Protein AF-A0A956ZS97-F1 (afdb_monomer_lite)

pLDDT: mean 92.27, std 11.35, range [40.22, 98.38]

Secondary structure (DSSP, 8-state):
--HHHHHHHHHHHHHS-HHHHHHHHHHHHHSTTTHHHHHHHHHHHHHHHSSTTSHHHHHHHHTTTTTS-HHHHHHHHHHHH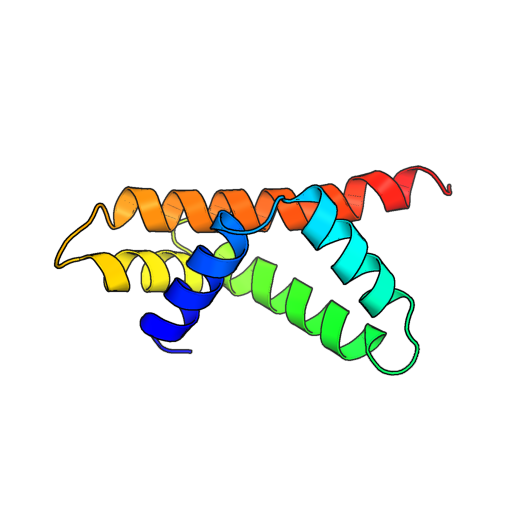HHHHHHHHHHTTTT-

Sequence (96 aa):
LNDKDAHDAYRLLVATETEDLADTVRQLLADELAAAVTAQALTCLAQLFGSPQSLGSAMAGRAEESIGQPATVSASVSLLAQDLLSALQRESRTDS

Foldseek 3Di:
DALVVLLVLLVVLVVDDLLVVLVVLVVLCVDPVRNVVSVVVLVVLCQQQLALPRPSLQSSLVVCVPPDHSSVSSHSSSVSSVSNVVSNVVVVVVVD

Structure (mmCIF, N/CA/C/O backbone):
data_AF-A0A956ZS97-F1
#
_entry.id   AF-A0A956ZS97-F1
#
loop_
_atom_site.group_PDB
_atom_site.id
_atom_site.type_symbol
_atom_site.label_atom_id
_atom_site.label_alt_id
_atom_site.label_comp_id
_atom_site.label_asym_id
_atom_site.label_entity_id
_atom_site.label_seq_id
_atom_site.pdbx_PDB_ins_code
_atom_site.Cartn_x
_atom_site.Cartn_y
_atom_site.Cartn_z
_atom_site.occupancy
_atom_site.B_iso_or_equiv
_atom_site.auth_seq_id
_atom_site.auth_comp_id
_atom_site.auth_asym_id
_atom_site.auth_atom_id
_atom_site.pdbx_PDB_model_num
ATOM 1 N N . LEU A 1 1 ? 12.711 -7.597 4.529 1.00 70.88 1 LEU A N 1
ATOM 2 C CA . LEU A 1 1 ? 12.048 -7.504 3.218 1.00 70.88 1 LEU A CA 1
ATOM 3 C C . LEU A 1 1 ? 13.030 -8.005 2.170 1.00 70.88 1 LEU A C 1
ATOM 5 O O . LEU A 1 1 ? 14.166 -7.541 2.170 1.00 70.88 1 LEU A O 1
ATOM 9 N N . ASN A 1 2 ? 12.624 -8.952 1.334 1.00 91.12 2 ASN A N 1
ATOM 10 C CA . ASN A 1 2 ? 13.345 -9.401 0.139 1.00 91.12 2 ASN A CA 1
ATOM 11 C C . ASN A 1 2 ? 12.546 -9.029 -1.133 1.00 91.12 2 ASN A C 1
ATOM 13 O O . ASN A 1 2 ? 11.406 -8.573 -1.032 1.00 91.12 2 ASN A O 1
ATOM 17 N N . ASP A 1 3 ? 13.138 -9.204 -2.319 1.00 92.31 3 ASP A N 1
ATOM 18 C CA . ASP A 1 3 ? 12.515 -8.812 -3.597 1.00 92.31 3 ASP A CA 1
ATOM 19 C C . ASP A 1 3 ? 11.153 -9.495 -3.824 1.00 92.31 3 ASP A C 1
ATOM 21 O O . ASP A 1 3 ? 10.206 -8.862 -4.291 1.00 92.31 3 ASP A O 1
ATOM 25 N N . LYS A 1 4 ? 11.008 -10.754 -3.388 1.00 92.44 4 LYS A N 1
ATOM 26 C CA . LYS A 1 4 ? 9.743 -11.496 -3.444 1.00 92.44 4 LYS A CA 1
ATOM 27 C C . LYS A 1 4 ? 8.673 -10.881 -2.537 1.00 92.44 4 LYS A C 1
ATOM 29 O O . LYS A 1 4 ? 7.543 -10.735 -2.984 1.00 92.44 4 LYS A O 1
ATOM 34 N N . ASP A 1 5 ? 9.009 -10.486 -1.308 1.00 93.94 5 ASP A N 1
ATOM 35 C CA . ASP A 1 5 ? 8.045 -9.881 -0.375 1.00 93.94 5 ASP A CA 1
ATOM 36 C C . ASP A 1 5 ? 7.461 -8.582 -0.960 1.00 93.94 5 ASP A C 1
ATOM 38 O O . ASP A 1 5 ? 6.261 -8.323 -0.874 1.00 93.94 5 ASP A O 1
ATOM 42 N N . ALA A 1 6 ? 8.315 -7.764 -1.583 1.00 95.12 6 ALA A N 1
ATOM 43 C CA . ALA A 1 6 ? 7.884 -6.536 -2.244 1.00 95.12 6 ALA A CA 1
ATOM 44 C C . ALA A 1 6 ? 7.003 -6.822 -3.469 1.00 95.12 6 ALA A C 1
ATOM 46 O O . ALA A 1 6 ? 6.029 -6.111 -3.721 1.00 95.12 6 ALA A O 1
ATOM 47 N N . HIS A 1 7 ? 7.314 -7.886 -4.208 1.00 94.06 7 HIS A N 1
ATOM 48 C CA . HIS A 1 7 ? 6.509 -8.314 -5.342 1.00 94.06 7 HIS A CA 1
ATOM 49 C C . HIS A 1 7 ? 5.152 -8.904 -4.926 1.00 94.06 7 HIS A C 1
ATOM 51 O O . HIS A 1 7 ? 4.146 -8.649 -5.582 1.00 94.06 7 HIS A O 1
ATOM 57 N N . ASP A 1 8 ? 5.076 -9.629 -3.808 1.00 94.69 8 ASP A N 1
ATOM 58 C CA . ASP A 1 8 ? 3.804 -10.116 -3.266 1.00 94.69 8 ASP A CA 1
ATOM 59 C C . ASP A 1 8 ? 2.897 -8.947 -2.832 1.00 94.69 8 ASP A C 1
ATOM 61 O O . ASP A 1 8 ? 1.692 -8.981 -3.092 1.00 94.69 8 ASP A O 1
ATOM 65 N N . ALA A 1 9 ? 3.464 -7.865 -2.279 1.00 94.38 9 ALA A N 1
ATOM 66 C CA . ALA A 1 9 ? 2.719 -6.630 -2.015 1.00 94.38 9 ALA A CA 1
ATOM 67 C C . ALA A 1 9 ? 2.189 -5.983 -3.309 1.00 94.38 9 ALA A C 1
ATOM 69 O O . ALA A 1 9 ? 1.022 -5.596 -3.369 1.00 94.38 9 ALA A O 1
ATOM 70 N N . TYR A 1 10 ? 3.005 -5.921 -4.367 1.00 95.38 10 TYR A N 1
ATOM 71 C CA . TYR A 1 10 ? 2.553 -5.462 -5.684 1.00 95.38 10 TYR A CA 1
ATOM 72 C C . TYR A 1 10 ? 1.390 -6.306 -6.220 1.00 95.38 10 TYR A C 1
ATOM 74 O O . TYR A 1 10 ? 0.375 -5.757 -6.646 1.00 95.38 10 TYR A O 1
ATOM 82 N N . ARG A 1 11 ? 1.491 -7.637 -6.146 1.00 94.88 11 ARG A N 1
ATOM 83 C CA . ARG A 1 11 ? 0.432 -8.545 -6.608 1.00 94.88 11 ARG A CA 1
ATOM 84 C C . ARG A 1 11 ? -0.871 -8.355 -5.840 1.00 94.88 11 ARG A C 1
ATOM 86 O O . ARG A 1 11 ? -1.928 -8.404 -6.457 1.00 94.88 11 ARG A O 1
ATOM 93 N N . LEU A 1 12 ? -0.802 -8.118 -4.529 1.00 94.81 12 LEU A N 1
ATOM 94 C CA . LEU A 1 12 ? -1.979 -7.811 -3.715 1.00 94.81 12 LEU A CA 1
ATOM 95 C C . LEU A 1 12 ? -2.652 -6.509 -4.172 1.00 94.81 12 LEU A C 1
ATOM 97 O O . LEU A 1 12 ? -3.864 -6.493 -4.382 1.00 94.81 12 LEU A O 1
ATOM 101 N N . LEU A 1 13 ? -1.858 -5.449 -4.357 1.00 95.12 13 LEU A N 1
ATOM 102 C CA . LEU A 1 13 ? -2.339 -4.130 -4.778 1.00 95.12 13 LEU A CA 1
ATOM 103 C C . LEU A 1 13 ? -2.926 -4.132 -6.196 1.00 95.12 13 LEU A C 1
ATOM 105 O O . LEU A 1 13 ? -3.843 -3.373 -6.471 1.00 95.12 13 LEU A O 1
ATOM 109 N N . VAL A 1 14 ? -2.415 -4.978 -7.095 1.00 95.94 14 VAL A N 1
ATOM 110 C CA . VAL A 1 14 ? -2.970 -5.152 -8.449 1.00 95.94 14 VAL A CA 1
ATOM 111 C C . VAL A 1 14 ? -4.241 -6.001 -8.445 1.00 95.94 14 VAL A C 1
ATOM 113 O O . VAL A 1 14 ? -5.133 -5.773 -9.256 1.00 95.94 14 VAL A O 1
ATOM 116 N N . ALA A 1 15 ? -4.318 -7.009 -7.576 1.00 96.25 15 ALA A N 1
ATOM 117 C CA . ALA A 1 15 ? -5.429 -7.958 -7.553 1.00 96.25 15 ALA A CA 1
ATOM 118 C C . ALA A 1 15 ? -6.686 -7.428 -6.845 1.00 96.25 15 ALA A C 1
ATOM 120 O O . ALA A 1 15 ? -7.734 -8.064 -6.942 1.00 96.25 15 ALA A O 1
ATOM 121 N N . THR A 1 16 ? -6.578 -6.309 -6.128 1.00 95.50 16 THR A N 1
ATOM 122 C CA . THR A 1 16 ? -7.659 -5.749 -5.309 1.00 95.50 16 THR A CA 1
ATOM 123 C C . THR A 1 16 ? -7.970 -4.333 -5.766 1.00 95.50 16 THR A C 1
ATOM 125 O O . THR A 1 16 ? -7.053 -3.537 -5.961 1.00 95.50 16 THR A O 1
ATOM 128 N N . GLU A 1 17 ? -9.252 -3.995 -5.908 1.00 96.31 17 GLU A N 1
ATOM 129 C CA . GLU A 1 17 ? -9.643 -2.613 -6.180 1.00 96.31 17 GLU A CA 1
ATOM 130 C C . GLU A 1 17 ? -9.247 -1.710 -5.001 1.00 96.31 17 GLU A C 1
ATOM 132 O O . GLU A 1 17 ? -9.383 -2.077 -3.832 1.00 96.31 17 GLU A O 1
ATOM 137 N N . THR A 1 18 ? -8.719 -0.520 -5.300 1.00 96.19 18 THR A N 1
ATOM 138 C CA . THR A 1 18 ? -8.160 0.373 -4.274 1.00 96.19 18 THR A CA 1
ATOM 139 C C . THR A 1 18 ? -9.187 0.780 -3.219 1.00 96.19 18 THR A C 1
ATOM 141 O O . THR A 1 18 ? -8.827 0.887 -2.050 1.00 96.19 18 THR A O 1
ATOM 144 N N . GLU A 1 19 ? -10.446 0.998 -3.607 1.00 95.50 19 GLU A N 1
ATOM 145 C CA . GLU A 1 19 ? -11.501 1.400 -2.668 1.00 95.50 19 GLU A CA 1
ATOM 146 C C . GLU A 1 19 ? -11.911 0.242 -1.743 1.00 95.50 19 GLU A C 1
ATOM 148 O O . GLU A 1 19 ? -11.968 0.447 -0.534 1.00 95.50 19 GLU A O 1
ATOM 153 N N . ASP A 1 20 ? -12.050 -0.987 -2.256 1.00 96.31 20 ASP A N 1
ATOM 154 C CA . ASP A 1 20 ? -12.321 -2.180 -1.432 1.00 96.31 20 ASP A CA 1
ATOM 155 C C . ASP A 1 20 ? -11.206 -2.429 -0.399 1.00 96.31 20 ASP A C 1
ATOM 157 O O . ASP A 1 20 ? -11.443 -2.772 0.769 1.00 96.31 20 ASP A O 1
ATOM 161 N N . LEU A 1 21 ? -9.952 -2.238 -0.824 1.00 96.25 21 LEU A N 1
ATOM 162 C CA . LEU A 1 21 ? -8.805 -2.339 0.069 1.00 96.25 21 LEU A CA 1
ATOM 163 C C . LEU A 1 21 ? -8.807 -1.209 1.105 1.00 96.25 21 LEU A C 1
ATOM 165 O O . LEU A 1 21 ? -8.526 -1.460 2.278 1.00 96.25 21 LEU A O 1
ATOM 169 N N . ALA A 1 22 ? -9.141 0.018 0.700 1.00 97.25 22 ALA A N 1
ATOM 170 C CA . ALA A 1 22 ? -9.256 1.150 1.611 1.00 97.25 22 ALA A CA 1
ATOM 171 C C . ALA A 1 22 ? -10.351 0.913 2.664 1.00 97.25 22 ALA A C 1
ATOM 173 O O . ALA A 1 22 ? -10.088 1.120 3.846 1.00 97.25 22 ALA A O 1
ATOM 174 N N . ASP A 1 23 ? -11.519 0.395 2.277 1.00 96.88 23 ASP A N 1
ATOM 175 C CA . ASP A 1 23 ? -12.607 0.034 3.195 1.00 96.88 23 ASP A CA 1
ATOM 176 C C . ASP A 1 23 ? -12.158 -0.988 4.238 1.00 96.88 23 ASP A C 1
ATOM 178 O O . ASP A 1 23 ? -12.378 -0.810 5.439 1.00 96.88 23 ASP A O 1
ATOM 182 N N . THR A 1 24 ? -11.449 -2.027 3.801 1.00 96.62 24 THR A N 1
ATOM 183 C CA . THR A 1 24 ? -10.899 -3.041 4.708 1.00 96.62 24 THR A CA 1
ATOM 184 C C . THR A 1 24 ? -9.878 -2.432 5.671 1.00 96.62 24 THR A C 1
ATOM 186 O O . THR A 1 24 ? -9.910 -2.691 6.874 1.00 96.62 24 THR A O 1
ATOM 189 N N . VAL A 1 25 ? -8.977 -1.582 5.173 1.00 97.31 25 VAL A N 1
ATOM 190 C CA . VAL A 1 25 ? -7.981 -0.900 6.012 1.00 97.31 25 VAL A CA 1
ATOM 191 C C . VAL A 1 25 ? -8.650 0.038 7.018 1.00 97.31 25 VAL A C 1
ATOM 193 O O . VAL A 1 25 ? -8.212 0.096 8.165 1.00 97.31 25 VAL A O 1
ATOM 196 N N . ARG A 1 26 ? -9.729 0.734 6.646 1.00 96.81 26 ARG A N 1
ATOM 197 C CA . ARG A 1 26 ? -10.508 1.574 7.570 1.00 96.81 26 ARG A CA 1
ATOM 198 C C . ARG A 1 26 ? -11.133 0.750 8.687 1.00 96.81 26 ARG A C 1
ATOM 200 O O . ARG A 1 26 ? -11.041 1.149 9.843 1.00 96.81 26 ARG A O 1
ATOM 207 N N . GLN A 1 27 ? -11.702 -0.413 8.368 1.00 97.50 27 GLN A N 1
ATOM 208 C CA . GLN A 1 27 ? -12.227 -1.329 9.387 1.00 97.50 27 GLN A CA 1
ATOM 209 C C . GLN A 1 27 ? -11.130 -1.754 10.372 1.00 97.50 27 GLN A C 1
ATOM 211 O O . GLN A 1 27 ? -11.346 -1.721 11.579 1.00 97.50 27 GLN A O 1
ATOM 216 N N . LEU A 1 28 ? -9.930 -2.070 9.876 1.00 97.88 28 LEU A N 1
ATOM 217 C CA . LEU A 1 28 ? -8.783 -2.413 10.723 1.00 97.88 28 LEU A CA 1
ATOM 218 C C . LEU A 1 28 ? -8.264 -1.227 11.551 1.00 97.88 28 LEU A C 1
ATOM 220 O O . LEU A 1 28 ? -7.784 -1.423 12.663 1.00 97.88 28 LEU A O 1
ATOM 224 N N . LEU A 1 29 ? -8.355 -0.000 11.033 1.00 97.56 29 LEU A N 1
ATOM 225 C CA . LEU A 1 29 ? -8.015 1.218 11.774 1.00 97.56 29 LEU A CA 1
ATOM 226 C C . LEU A 1 29 ? -9.044 1.564 12.859 1.00 97.56 29 LEU A C 1
ATOM 228 O O . LEU A 1 29 ? -8.686 2.226 13.830 1.00 97.56 29 LEU A O 1
ATOM 232 N N . ALA A 1 30 ? -10.297 1.138 12.697 1.00 96.75 30 ALA A N 1
ATOM 233 C CA . ALA A 1 30 ? -11.361 1.317 13.683 1.00 96.75 30 ALA A CA 1
ATOM 234 C C . ALA A 1 30 ? -11.384 0.212 14.758 1.00 96.75 30 ALA A C 1
ATOM 236 O O . ALA A 1 30 ? -12.029 0.376 15.792 1.00 96.75 30 ALA A O 1
ATOM 237 N N . ASP A 1 31 ? -10.693 -0.905 14.526 1.00 97.81 31 ASP A N 1
ATOM 238 C CA . ASP A 1 31 ? -10.597 -2.020 15.465 1.00 97.81 31 ASP A CA 1
ATOM 239 C C . ASP A 1 31 ? -9.551 -1.747 16.561 1.00 97.81 31 ASP A C 1
ATOM 241 O O . ASP A 1 31 ? -8.390 -1.453 16.277 1.00 97.81 31 ASP A O 1
ATOM 245 N N . GLU A 1 32 ? -9.944 -1.876 17.833 1.00 96.44 32 GLU A N 1
ATOM 246 C CA . GLU A 1 32 ? -9.083 -1.550 18.982 1.00 96.44 32 GLU A CA 1
ATOM 247 C C . GLU A 1 32 ? -7.779 -2.363 19.026 1.00 96.44 32 GLU A C 1
ATOM 249 O O . GLU A 1 32 ? -6.753 -1.866 19.499 1.00 96.44 32 GLU A O 1
ATOM 254 N N . LEU A 1 33 ? -7.798 -3.607 18.539 1.00 97.62 33 LEU A N 1
ATOM 255 C CA . LEU A 1 33 ? -6.639 -4.494 18.554 1.00 97.62 33 LEU A CA 1
ATOM 256 C C . LEU A 1 33 ? -5.722 -4.234 17.351 1.00 97.62 33 LEU A C 1
ATOM 258 O O . LEU A 1 33 ? -4.496 -4.283 17.484 1.00 97.62 33 LEU A O 1
ATOM 262 N N . ALA A 1 34 ? -6.300 -3.967 16.180 1.00 97.50 34 ALA A N 1
ATOM 263 C CA . ALA A 1 34 ? -5.570 -3.844 14.924 1.00 97.50 34 ALA A CA 1
ATOM 264 C C . ALA A 1 34 ? -5.146 -2.407 14.578 1.00 97.50 34 ALA A C 1
ATOM 266 O O . ALA A 1 34 ? -4.218 -2.235 13.779 1.00 97.50 34 ALA A O 1
ATOM 267 N N . ALA A 1 35 ? -5.748 -1.375 15.175 1.00 97.81 35 ALA A N 1
ATOM 268 C CA . ALA A 1 35 ? -5.536 0.015 14.769 1.00 97.81 35 ALA A CA 1
ATOM 269 C C . ALA A 1 35 ? -4.060 0.437 14.795 1.00 97.81 35 ALA A C 1
ATOM 271 O O . ALA A 1 35 ? -3.531 0.959 13.810 1.00 97.81 35 ALA A O 1
ATOM 272 N N . ALA A 1 36 ? -3.368 0.168 15.906 1.00 97.94 36 ALA A N 1
ATOM 273 C CA . ALA A 1 36 ? -1.984 0.598 16.097 1.00 97.94 36 ALA A CA 1
ATOM 274 C C . ALA A 1 36 ? -1.028 -0.042 15.076 1.00 97.94 36 ALA A C 1
ATOM 276 O O . ALA A 1 36 ? -0.212 0.651 14.465 1.00 97.94 36 ALA A O 1
ATOM 277 N N . VAL A 1 37 ? -1.151 -1.355 14.855 1.00 98.19 37 VAL A N 1
ATOM 278 C CA . VAL A 1 37 ? -0.305 -2.073 13.891 1.00 98.19 37 VAL A CA 1
ATOM 279 C C . VAL A 1 37 ? -0.657 -1.700 12.449 1.00 98.19 37 VAL A C 1
ATOM 281 O O . VAL A 1 37 ? 0.236 -1.572 11.614 1.00 98.19 37 VAL A O 1
ATOM 284 N N . THR A 1 38 ? -1.932 -1.432 12.158 1.00 98.00 38 THR A N 1
ATOM 285 C CA . THR A 1 38 ? -2.384 -1.002 10.828 1.00 98.00 38 THR A CA 1
ATOM 286 C C . THR A 1 38 ? -1.831 0.381 10.477 1.00 98.00 38 THR A C 1
ATOM 288 O O . THR A 1 38 ? -1.292 0.574 9.389 1.00 98.00 38 THR A O 1
ATOM 291 N N . ALA A 1 39 ? -1.849 1.332 11.415 1.00 97.75 39 ALA A N 1
ATOM 292 C CA . ALA A 1 39 ? -1.245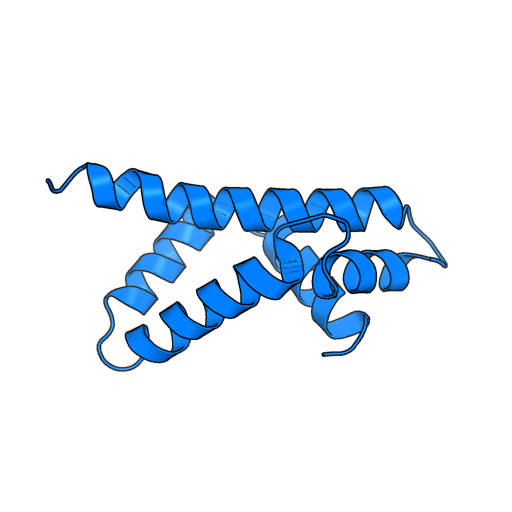 2.652 11.216 1.00 97.75 39 ALA A CA 1
ATOM 293 C C . ALA A 1 39 ? 0.281 2.578 10.988 1.00 97.75 39 ALA A C 1
ATOM 295 O O . ALA A 1 39 ? 0.835 3.285 10.136 1.00 97.75 39 ALA A O 1
ATOM 296 N N . GLN A 1 40 ? 0.971 1.685 11.705 1.00 98.06 40 GLN A N 1
ATOM 297 C CA . GLN A 1 40 ? 2.394 1.414 11.477 1.00 98.06 40 GLN A CA 1
ATOM 298 C C . GLN A 1 40 ? 2.638 0.815 10.088 1.00 98.06 40 GLN A C 1
ATOM 300 O O . GLN A 1 40 ? 3.543 1.262 9.382 1.00 98.06 40 GLN A O 1
ATOM 305 N N . ALA A 1 41 ? 1.803 -0.134 9.660 1.00 96.81 41 ALA A N 1
ATOM 306 C CA . ALA A 1 41 ? 1.887 -0.730 8.332 1.00 96.81 41 ALA A CA 1
ATOM 307 C C . ALA A 1 41 ? 1.711 0.318 7.221 1.00 96.81 41 ALA A C 1
ATOM 309 O O . ALA A 1 41 ? 2.479 0.309 6.262 1.00 96.81 41 ALA A O 1
ATOM 310 N N . LEU A 1 42 ? 0.784 1.271 7.374 1.00 97.81 42 LEU A N 1
ATOM 311 C CA . LEU A 1 42 ? 0.606 2.379 6.426 1.00 97.81 42 LEU A CA 1
ATOM 312 C C . LEU A 1 42 ? 1.819 3.318 6.379 1.00 97.81 42 LEU A C 1
ATOM 314 O O . LEU A 1 42 ? 2.214 3.766 5.302 1.00 97.81 42 LEU A O 1
ATOM 318 N N . THR A 1 43 ? 2.460 3.566 7.523 1.00 97.81 43 THR A N 1
ATOM 319 C CA . THR A 1 43 ? 3.722 4.323 7.567 1.00 97.81 43 THR A CA 1
ATOM 320 C C . THR A 1 43 ? 4.826 3.586 6.807 1.00 97.81 43 THR A C 1
ATOM 322 O O . THR A 1 43 ? 5.528 4.188 5.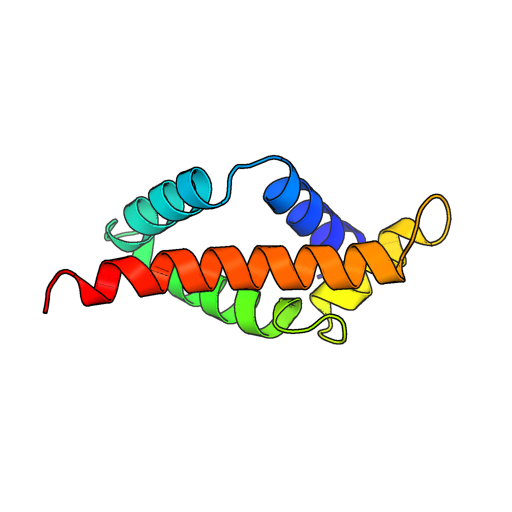993 1.00 97.81 43 THR A O 1
ATOM 325 N N . CYS A 1 44 ? 4.958 2.273 7.017 1.00 97.00 44 CYS A N 1
ATOM 326 C CA . CYS A 1 44 ? 5.908 1.451 6.273 1.00 97.00 44 CYS A CA 1
ATOM 327 C C . CYS A 1 44 ? 5.588 1.417 4.775 1.00 97.00 44 CYS A C 1
ATOM 329 O O . CYS A 1 44 ? 6.509 1.525 3.968 1.00 97.00 44 CYS A O 1
ATOM 331 N N . LEU A 1 45 ? 4.311 1.318 4.393 1.00 97.31 45 LEU A N 1
ATOM 332 C CA . LEU A 1 45 ? 3.872 1.349 2.998 1.00 97.31 45 LEU A CA 1
ATOM 333 C C . LEU A 1 45 ? 4.321 2.651 2.319 1.00 97.31 45 LEU A C 1
ATOM 335 O O . LEU A 1 45 ? 4.954 2.605 1.266 1.00 97.31 45 LEU A O 1
ATOM 339 N N . ALA A 1 46 ? 4.087 3.799 2.960 1.00 97.81 46 ALA A N 1
ATOM 340 C CA . ALA A 1 46 ? 4.522 5.099 2.454 1.00 97.81 46 ALA A CA 1
ATOM 341 C C . ALA A 1 46 ? 6.053 5.194 2.314 1.00 97.81 46 ALA A C 1
ATOM 343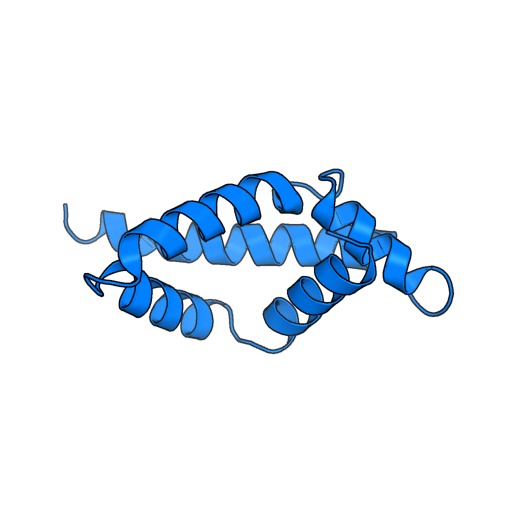 O O . ALA A 1 46 ? 6.559 5.669 1.298 1.00 97.81 46 ALA A O 1
ATOM 344 N N . GLN A 1 47 ? 6.813 4.705 3.297 1.00 97.81 47 GLN A N 1
ATOM 345 C CA . GLN A 1 47 ? 8.281 4.734 3.258 1.00 97.81 47 GLN A CA 1
ATOM 346 C C . GLN A 1 47 ? 8.864 3.808 2.180 1.00 97.81 47 GLN A C 1
ATOM 348 O O . GLN A 1 47 ? 9.797 4.182 1.467 1.00 97.81 47 GLN A O 1
ATOM 353 N N . LEU A 1 48 ? 8.323 2.596 2.058 1.00 97.75 48 LEU A N 1
ATOM 354 C CA . LEU A 1 48 ? 8.858 1.559 1.178 1.00 97.75 48 LEU A CA 1
ATOM 355 C C . LEU A 1 48 ? 8.412 1.725 -0.275 1.00 97.75 48 LEU A C 1
ATOM 357 O O . LEU A 1 48 ? 9.180 1.363 -1.166 1.00 97.75 48 LEU A O 1
ATOM 361 N N . PHE A 1 49 ? 7.228 2.291 -0.517 1.00 97.94 49 PHE A N 1
ATOM 362 C CA . PHE A 1 49 ? 6.617 2.348 -1.848 1.00 97.94 49 PHE A CA 1
ATOM 363 C C . PHE A 1 49 ? 6.234 3.763 -2.310 1.00 97.94 49 PHE A C 1
ATOM 365 O O . PHE A 1 49 ? 5.760 3.939 -3.427 1.00 97.94 49 PHE A O 1
ATOM 372 N N . GLY A 1 50 ? 6.485 4.806 -1.511 1.00 96.44 50 GLY A N 1
ATOM 373 C CA . GLY A 1 50 ? 6.069 6.183 -1.824 1.00 96.44 50 GLY A CA 1
ATOM 374 C C . GLY A 1 50 ? 6.689 6.813 -3.079 1.00 96.44 50 GLY A C 1
ATOM 375 O O . GLY A 1 50 ? 6.250 7.876 -3.501 1.00 96.44 50 GLY A O 1
ATOM 376 N N . SER A 1 51 ? 7.697 6.186 -3.689 1.00 97.38 51 SER A N 1
ATOM 377 C CA . SER A 1 51 ? 8.221 6.566 -5.005 1.00 97.38 51 SER A CA 1
ATOM 378 C C . SER A 1 51 ? 8.698 5.330 -5.777 1.00 97.38 51 SER A C 1
ATOM 380 O O . SER A 1 51 ? 8.996 4.307 -5.150 1.00 97.38 51 SER A O 1
ATOM 382 N N . PRO A 1 52 ? 8.850 5.395 -7.112 1.00 96.19 52 PRO A N 1
ATOM 383 C CA . PRO A 1 52 ? 9.412 4.285 -7.885 1.00 96.19 52 PRO A CA 1
ATOM 384 C C . PRO A 1 52 ? 10.855 3.934 -7.483 1.00 96.19 52 PRO A C 1
ATOM 386 O O . PRO A 1 52 ? 11.295 2.808 -7.689 1.00 96.19 52 PRO A O 1
ATOM 389 N N . GLN A 1 53 ? 11.591 4.887 -6.900 1.00 96.25 53 GLN A N 1
ATOM 390 C CA . GLN A 1 53 ? 12.964 4.711 -6.412 1.00 96.25 53 GLN A CA 1
ATOM 391 C C . GLN A 1 53 ? 13.026 4.257 -4.948 1.00 96.25 53 GLN A C 1
ATOM 393 O O . GLN A 1 53 ? 14.108 3.927 -4.457 1.00 96.25 53 GLN A O 1
ATOM 398 N N . SER A 1 54 ? 11.893 4.238 -4.239 1.00 97.44 54 SER A N 1
ATOM 399 C CA . SER A 1 54 ? 11.836 3.720 -2.876 1.00 97.44 54 SER A CA 1
ATOM 400 C C . SER A 1 54 ? 12.211 2.240 -2.865 1.00 97.44 54 SER A C 1
ATOM 402 O O . SER A 1 54 ? 11.966 1.508 -3.826 1.00 97.44 54 SER A O 1
ATOM 404 N N . LEU A 1 55 ? 12.821 1.800 -1.762 1.00 97.50 55 LEU A N 1
ATOM 405 C CA . LEU A 1 55 ? 13.420 0.471 -1.660 1.00 97.50 55 LEU A CA 1
ATOM 406 C C . LEU A 1 55 ? 12.434 -0.649 -2.033 1.00 97.50 55 LEU A C 1
ATOM 408 O O . LEU A 1 55 ? 12.786 -1.502 -2.840 1.00 97.50 55 LEU A O 1
ATOM 412 N N . GLY A 1 56 ? 11.205 -0.620 -1.508 1.00 96.88 56 GLY A N 1
ATOM 413 C CA . GLY A 1 56 ? 10.163 -1.606 -1.810 1.00 96.88 56 GLY A CA 1
ATOM 414 C C . GLY A 1 56 ? 9.725 -1.582 -3.276 1.00 96.88 56 GLY A C 1
ATOM 415 O O . GLY A 1 56 ? 9.625 -2.636 -3.898 1.00 96.88 56 GLY A O 1
ATOM 416 N N . SER A 1 57 ? 9.551 -0.400 -3.867 1.00 97.56 57 SER A N 1
ATOM 417 C CA . SER A 1 57 ? 9.215 -0.272 -5.292 1.00 97.56 57 SER A CA 1
ATOM 418 C C . SER A 1 57 ? 10.296 -0.859 -6.196 1.00 97.56 57 SER A C 1
ATOM 420 O O . SER A 1 57 ? 10.005 -1.683 -7.061 1.00 97.56 57 SER A O 1
ATOM 422 N N . ALA A 1 58 ? 11.559 -0.501 -5.948 1.00 96.75 58 ALA A N 1
ATOM 423 C CA . ALA A 1 58 ? 12.689 -1.031 -6.700 1.00 96.75 58 ALA A CA 1
ATOM 424 C C . ALA A 1 58 ? 12.830 -2.551 -6.514 1.00 96.75 58 ALA A C 1
ATOM 426 O O . ALA A 1 58 ? 13.131 -3.264 -7.466 1.00 96.75 58 ALA A O 1
ATOM 427 N N . MET A 1 59 ? 12.592 -3.059 -5.301 1.00 96.31 59 MET A N 1
ATOM 428 C CA . MET A 1 59 ? 12.585 -4.493 -4.990 1.00 96.31 59 MET A CA 1
ATOM 429 C C . MET A 1 59 ? 11.523 -5.261 -5.783 1.00 96.31 59 MET A C 1
ATOM 431 O O . MET A 1 59 ? 11.835 -6.306 -6.349 1.00 96.31 59 MET A O 1
ATOM 435 N N . ALA A 1 60 ? 10.300 -4.731 -5.866 1.00 95.31 60 ALA A N 1
ATOM 436 C CA . ALA A 1 60 ? 9.232 -5.331 -6.662 1.00 95.31 60 ALA A CA 1
ATOM 437 C C . ALA A 1 60 ? 9.592 -5.362 -8.155 1.00 95.31 60 ALA A C 1
ATOM 439 O O . ALA A 1 60 ? 9.352 -6.364 -8.821 1.00 95.31 60 ALA A O 1
ATOM 440 N N . GLY A 1 61 ? 10.222 -4.300 -8.672 1.00 94.88 61 GLY A N 1
ATOM 441 C CA . GLY A 1 61 ? 10.733 -4.276 -10.042 1.00 94.88 61 GLY A CA 1
ATOM 442 C C . GLY A 1 61 ? 11.805 -5.333 -10.305 1.00 94.88 61 GLY A C 1
ATOM 443 O O . GLY A 1 61 ? 11.726 -6.046 -11.304 1.00 94.88 61 GLY A O 1
ATOM 444 N N . ARG A 1 62 ? 12.782 -5.472 -9.400 1.00 93.94 62 ARG A N 1
ATOM 445 C CA . ARG A 1 62 ? 13.858 -6.469 -9.530 1.00 93.94 62 ARG A CA 1
ATOM 446 C C . ARG A 1 62 ? 13.348 -7.905 -9.574 1.00 93.94 62 ARG A C 1
ATOM 448 O O . ARG A 1 62 ? 13.902 -8.723 -10.302 1.00 93.94 62 ARG A O 1
ATOM 455 N N . ALA A 1 63 ? 12.265 -8.204 -8.856 1.00 91.69 63 ALA A N 1
ATOM 456 C CA . ALA A 1 63 ? 11.644 -9.528 -8.880 1.00 91.69 63 ALA A CA 1
ATOM 457 C C . ALA A 1 63 ? 11.168 -9.959 -10.286 1.00 91.69 63 ALA A C 1
ATOM 459 O O . ALA A 1 63 ? 11.027 -11.153 -10.539 1.00 91.69 63 ALA A O 1
ATOM 460 N N . GLU A 1 64 ? 10.977 -9.007 -11.207 1.00 87.19 64 GLU A N 1
ATOM 461 C CA . GLU A 1 64 ? 10.490 -9.220 -12.574 1.00 87.19 64 GLU A CA 1
ATOM 462 C C . GLU A 1 64 ? 11.597 -9.107 -13.649 1.00 87.19 64 GLU A C 1
ATOM 464 O O . GLU A 1 64 ? 11.315 -9.212 -14.844 1.00 87.19 64 GLU A O 1
ATOM 469 N N . GLU A 1 65 ? 12.874 -8.945 -13.265 1.00 76.44 65 GLU A N 1
ATOM 470 C CA . GLU A 1 65 ? 14.013 -8.735 -14.189 1.00 76.44 65 GLU A CA 1
ATOM 471 C C . GLU A 1 65 ? 14.210 -9.835 -15.239 1.00 76.44 65 GLU A C 1
ATOM 473 O O . GLU A 1 65 ? 14.794 -9.583 -16.291 1.00 76.44 65 GLU A O 1
ATOM 478 N N . SER A 1 66 ? 13.719 -11.049 -14.987 1.00 69.94 66 SER A N 1
ATOM 479 C CA . SER A 1 66 ? 13.914 -12.189 -15.892 1.00 69.94 66 SER A CA 1
ATOM 480 C C . SER A 1 66 ? 12.777 -12.405 -16.900 1.00 69.94 66 SER A C 1
ATOM 482 O O . SER A 1 66 ? 12.939 -13.221 -17.805 1.00 69.94 66 SER A O 1
ATOM 484 N N . ILE A 1 67 ? 11.621 -11.741 -16.744 1.00 70.25 67 ILE A N 1
ATOM 485 C CA . ILE A 1 67 ? 10.392 -12.095 -17.490 1.00 70.25 67 ILE A CA 1
ATOM 486 C C . ILE A 1 67 ? 9.510 -10.878 -17.844 1.00 70.25 67 ILE A C 1
ATOM 488 O O . ILE A 1 67 ? 8.707 -10.963 -18.774 1.00 70.25 67 ILE A O 1
ATOM 492 N N . GLY A 1 68 ? 9.656 -9.749 -17.142 1.00 77.44 68 GLY A N 1
ATOM 493 C CA . GLY A 1 68 ? 8.723 -8.623 -17.198 1.00 77.44 68 GLY A CA 1
ATOM 494 C C . GLY A 1 68 ? 9.352 -7.271 -17.547 1.00 77.44 68 GLY A C 1
ATOM 495 O O . GLY A 1 68 ? 10.330 -7.166 -18.288 1.00 77.44 68 GLY A O 1
ATOM 496 N N . GLN A 1 69 ? 8.745 -6.204 -17.022 1.00 89.25 69 GLN A N 1
ATOM 497 C CA . GLN A 1 69 ? 9.179 -4.813 -17.195 1.00 89.25 69 GLN A CA 1
ATOM 498 C C . GLN A 1 69 ? 9.477 -4.182 -15.820 1.00 89.25 69 GLN A C 1
ATOM 500 O O . GLN A 1 69 ? 8.602 -3.528 -15.247 1.00 89.25 69 GLN A O 1
ATOM 505 N N . PRO A 1 70 ? 10.701 -4.342 -15.279 1.00 93.12 70 PRO A N 1
ATOM 506 C CA . PRO A 1 70 ? 11.058 -3.916 -13.918 1.00 93.12 70 PRO A CA 1
ATOM 507 C C . PRO A 1 70 ? 10.731 -2.456 -13.593 1.00 93.12 70 PRO A C 1
ATOM 509 O O . PRO A 1 70 ? 10.228 -2.139 -12.512 1.00 93.12 70 PRO A O 1
ATOM 512 N N . ALA A 1 71 ? 10.987 -1.555 -14.546 1.00 94.12 71 ALA A N 1
ATOM 513 C CA . ALA A 1 71 ? 10.703 -0.131 -14.394 1.00 94.12 71 ALA A CA 1
ATOM 514 C C . ALA A 1 71 ? 9.194 0.148 -14.307 1.00 94.12 71 ALA A C 1
ATOM 516 O O . ALA A 1 71 ? 8.768 0.941 -13.468 1.00 94.12 71 ALA A O 1
ATOM 517 N N . THR A 1 72 ? 8.391 -0.540 -15.126 1.00 95.38 72 THR A N 1
ATOM 518 C CA . THR A 1 72 ? 6.926 -0.451 -15.089 1.00 95.38 72 THR A CA 1
ATOM 519 C C . THR A 1 72 ? 6.405 -0.934 -13.742 1.00 95.38 72 THR A C 1
ATOM 521 O O . THR A 1 72 ? 5.654 -0.213 -13.103 1.00 95.38 72 THR A O 1
ATOM 524 N N . VAL A 1 73 ? 6.867 -2.088 -13.252 1.00 95.56 73 VAL A N 1
ATOM 525 C CA . VAL A 1 73 ? 6.426 -2.646 -11.961 1.00 95.56 73 VAL A CA 1
ATOM 526 C C . VAL A 1 73 ? 6.784 -1.723 -10.798 1.00 95.56 73 VAL A C 1
ATOM 528 O O . VAL A 1 73 ? 5.929 -1.446 -9.959 1.00 95.56 73 VAL A O 1
ATOM 531 N N . SER A 1 74 ? 8.004 -1.176 -10.786 1.00 97.12 74 SER A N 1
ATOM 532 C CA . SER A 1 74 ? 8.437 -0.211 -9.763 1.00 97.12 74 SER A CA 1
ATOM 533 C C . SER A 1 74 ? 7.558 1.045 -9.752 1.00 97.12 74 SER A C 1
ATOM 535 O O . SER A 1 74 ? 7.198 1.551 -8.689 1.00 97.12 74 SER A O 1
ATOM 537 N N . ALA A 1 75 ? 7.190 1.554 -10.931 1.00 97.69 75 ALA A N 1
ATOM 538 C CA . ALA A 1 75 ? 6.296 2.701 -11.047 1.00 97.69 75 ALA A CA 1
ATOM 539 C C . ALA A 1 75 ? 4.860 2.354 -10.628 1.00 97.69 75 ALA A C 1
ATOM 541 O O . ALA A 1 75 ? 4.259 3.083 -9.842 1.00 97.69 75 ALA A O 1
ATOM 542 N N . SER A 1 76 ? 4.329 1.227 -11.103 1.00 97.19 76 SER A N 1
ATOM 543 C CA . SER A 1 76 ? 2.965 0.777 -10.827 1.00 97.19 76 SER A CA 1
ATOM 544 C C . SER A 1 76 ? 2.728 0.530 -9.344 1.00 97.19 76 SER A C 1
ATOM 546 O O . SER A 1 76 ? 1.762 1.055 -8.801 1.00 97.19 76 SER A O 1
ATOM 548 N N . VAL A 1 77 ? 3.611 -0.209 -8.661 1.00 97.25 77 VAL A N 1
ATOM 549 C CA . VAL A 1 77 ? 3.449 -0.460 -7.220 1.00 97.25 77 VAL A CA 1
ATOM 550 C C . VAL A 1 77 ? 3.496 0.837 -6.415 1.00 97.25 77 VAL A C 1
ATOM 552 O O . VAL A 1 77 ? 2.746 0.995 -5.454 1.00 97.25 77 VAL A O 1
ATOM 555 N N . SER A 1 78 ? 4.327 1.794 -6.839 1.00 98.38 78 SER A N 1
ATOM 556 C CA . SER A 1 78 ? 4.409 3.091 -6.182 1.00 98.38 78 SER A CA 1
ATOM 557 C C . SER A 1 78 ? 3.138 3.918 -6.356 1.00 98.38 78 SER A C 1
ATOM 559 O O . SER A 1 78 ? 2.694 4.561 -5.404 1.00 98.38 78 SER A O 1
ATOM 561 N N . LEU A 1 79 ? 2.539 3.901 -7.548 1.00 98.31 79 LEU A N 1
ATOM 562 C CA . LEU A 1 79 ? 1.271 4.579 -7.814 1.00 98.31 79 LEU A CA 1
ATOM 563 C C . LEU A 1 79 ? 0.129 3.943 -7.019 1.00 98.31 79 LEU A C 1
ATOM 565 O O . LEU A 1 79 ? -0.553 4.647 -6.288 1.00 98.31 79 LEU A O 1
ATOM 569 N N . LEU A 1 80 ? -0.000 2.615 -7.048 1.00 98.06 80 LEU A N 1
ATOM 570 C CA . LEU A 1 80 ? -1.049 1.900 -6.311 1.00 98.06 80 LEU A CA 1
ATOM 571 C C . LEU A 1 80 ? -0.963 2.130 -4.794 1.00 98.06 80 LEU A C 1
ATOM 573 O O . LEU A 1 80 ? -1.981 2.303 -4.125 1.00 98.06 80 LEU A O 1
ATOM 577 N N . ALA A 1 81 ? 0.252 2.176 -4.238 1.00 98.00 81 ALA A N 1
ATOM 578 C CA . ALA A 1 81 ? 0.453 2.515 -2.832 1.00 98.00 81 ALA A CA 1
ATOM 579 C C . ALA A 1 81 ? 0.010 3.957 -2.521 1.00 98.00 81 ALA A C 1
ATOM 581 O O . ALA A 1 81 ? -0.623 4.201 -1.492 1.00 98.00 81 ALA A O 1
ATOM 582 N N . GLN A 1 82 ? 0.315 4.913 -3.403 1.00 97.94 82 GLN A N 1
ATOM 583 C CA . GLN A 1 82 ? -0.127 6.303 -3.259 1.00 97.94 82 GLN A CA 1
ATOM 584 C C . GLN A 1 82 ? -1.644 6.446 -3.411 1.00 97.94 82 GLN A C 1
ATOM 586 O O . GLN A 1 82 ? -2.245 7.218 -2.662 1.00 97.94 82 GLN A O 1
ATOM 591 N N . ASP A 1 83 ? -2.264 5.689 -4.314 1.00 97.69 83 ASP A N 1
ATOM 592 C CA . ASP A 1 83 ? -3.711 5.687 -4.519 1.00 97.69 83 ASP A CA 1
ATOM 593 C C . ASP A 1 83 ? -4.435 5.200 -3.259 1.00 97.69 83 ASP A C 1
ATOM 595 O O . ASP A 1 83 ? -5.359 5.869 -2.791 1.00 97.69 83 ASP A O 1
ATOM 599 N N . LEU A 1 84 ? -3.958 4.113 -2.638 1.00 97.25 84 LEU A N 1
ATOM 600 C CA . LEU A 1 84 ? -4.492 3.616 -1.365 1.00 97.25 84 LEU A CA 1
ATOM 601 C C . LEU A 1 84 ? -4.349 4.653 -0.242 1.00 97.25 84 LEU A C 1
ATOM 603 O O . LEU A 1 84 ? -5.319 4.973 0.443 1.00 97.25 84 LEU A O 1
ATOM 607 N N . LEU A 1 85 ? -3.151 5.218 -0.062 1.00 97.19 85 LEU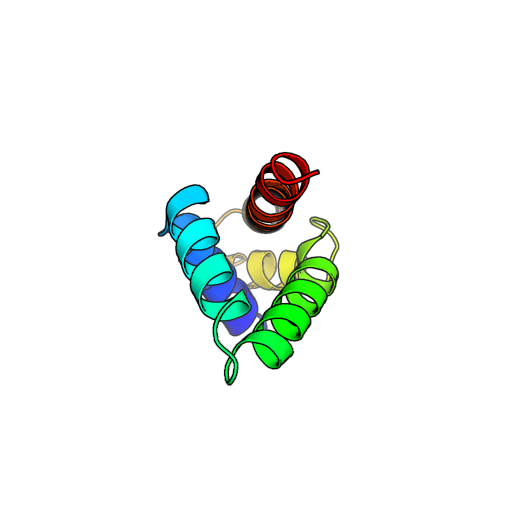 A N 1
ATOM 608 C CA . LEU A 1 85 ? -2.911 6.245 0.959 1.00 97.19 85 LEU A CA 1
ATOM 609 C C . LEU A 1 85 ? -3.793 7.484 0.736 1.00 97.19 85 LEU A C 1
ATOM 611 O O . LEU A 1 85 ? -4.320 8.052 1.693 1.00 97.19 85 LEU A O 1
ATOM 615 N N . SER A 1 86 ? -3.995 7.882 -0.520 1.00 96.94 86 SER A N 1
ATOM 616 C CA . SER A 1 86 ? -4.860 9.007 -0.880 1.00 96.94 86 SER A CA 1
ATOM 617 C C . SER A 1 86 ? -6.338 8.692 -0.640 1.00 96.94 86 SER A C 1
ATOM 619 O O . SER A 1 86 ? -7.078 9.557 -0.172 1.00 96.94 86 SER A O 1
ATOM 621 N N . ALA A 1 87 ? -6.786 7.463 -0.918 1.00 96.44 87 ALA A N 1
ATOM 622 C CA . ALA A 1 87 ? -8.152 7.015 -0.642 1.00 96.44 87 ALA A CA 1
ATOM 623 C C . ALA A 1 87 ? -8.493 7.096 0.854 1.00 96.44 87 ALA A C 1
ATOM 625 O O . ALA A 1 87 ? -9.558 7.593 1.226 1.00 96.44 87 ALA A O 1
ATOM 626 N N . LEU A 1 88 ? -7.552 6.717 1.721 1.00 95.81 88 LEU A N 1
ATOM 627 C CA . LEU A 1 88 ? -7.704 6.81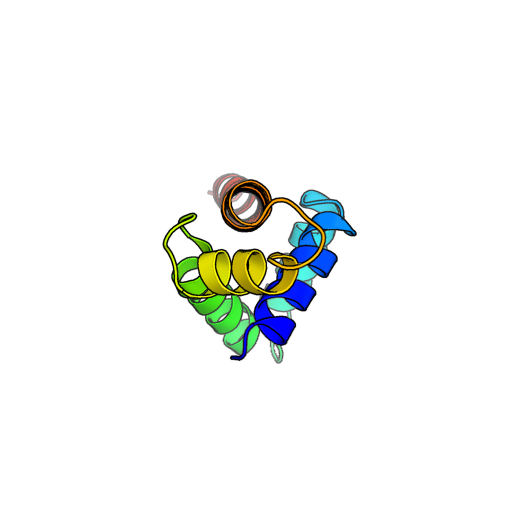0 3.177 1.00 95.81 88 LEU A CA 1
ATOM 628 C C . LEU A 1 88 ? -7.755 8.268 3.685 1.00 95.81 88 LEU A C 1
ATOM 630 O O . LEU A 1 88 ? -8.380 8.560 4.704 1.00 95.81 88 LEU A O 1
ATOM 634 N N . GLN A 1 89 ? -7.136 9.214 2.972 1.00 92.19 89 GLN A N 1
ATOM 635 C CA . GLN A 1 89 ? -7.150 10.640 3.330 1.00 92.19 89 GLN A CA 1
ATOM 636 C C . GLN A 1 89 ? -8.394 11.398 2.846 1.00 92.19 89 GLN A C 1
ATOM 638 O O . GLN A 1 89 ? -8.750 12.421 3.431 1.00 92.19 89 GLN A O 1
ATOM 643 N N . ARG A 1 90 ? -9.046 10.947 1.767 1.00 84.19 90 ARG A N 1
ATOM 644 C CA . ARG A 1 90 ? -10.230 11.624 1.209 1.00 84.19 90 ARG A CA 1
ATOM 645 C C . ARG A 1 90 ? -11.417 11.609 2.171 1.00 84.19 90 ARG A C 1
ATOM 647 O O . ARG A 1 90 ? -12.124 12.605 2.280 1.00 84.19 90 ARG A O 1
ATOM 654 N N . GLU A 1 91 ? -11.598 10.511 2.890 1.00 66.75 91 GLU A N 1
ATOM 655 C CA . GLU A 1 91 ? -12.764 10.311 3.751 1.00 66.75 91 GLU A CA 1
ATOM 656 C C . GLU A 1 91 ? -12.594 10.940 5.142 1.00 66.75 91 GLU A C 1
ATOM 658 O O . GLU A 1 91 ? -13.539 11.490 5.697 1.00 66.75 91 GLU A O 1
ATOM 663 N N . SER A 1 92 ? -11.361 11.021 5.658 1.00 60.19 92 SER A N 1
ATOM 664 C CA . SER A 1 92 ? -11.084 11.732 6.920 1.00 60.19 92 SER A CA 1
ATOM 665 C C . SER A 1 92 ? -11.362 13.242 6.857 1.00 60.19 92 SER A C 1
ATOM 667 O O . SER A 1 92 ? -11.469 13.887 7.895 1.00 60.19 92 SER A O 1
ATOM 669 N N . ARG A 1 93 ? -11.520 13.821 5.656 1.00 58.41 93 ARG A N 1
ATOM 670 C CA . ARG A 1 93 ? -11.925 15.226 5.457 1.00 58.41 93 ARG A CA 1
ATOM 671 C C . ARG A 1 93 ? -13.434 15.450 5.408 1.00 58.41 93 ARG A C 1
ATOM 673 O O . ARG A 1 93 ? -13.843 16.604 5.391 1.00 58.41 93 ARG A O 1
ATOM 680 N N . THR A 1 94 ? -14.247 14.398 5.323 1.00 54.00 94 THR A N 1
ATOM 681 C CA . THR A 1 94 ? -15.714 14.536 5.223 1.00 54.00 94 THR A CA 1
ATOM 682 C C . THR A 1 94 ? -16.409 14.553 6.589 1.00 54.00 94 THR A C 1
ATOM 684 O O . THR A 1 94 ? -17.604 14.820 6.648 1.00 54.00 94 THR A O 1
ATOM 687 N N . ASP A 1 95 ? -15.645 14.344 7.666 1.00 50.41 95 ASP A N 1
ATOM 688 C CA . ASP A 1 95 ? -16.097 14.297 9.067 1.00 50.41 95 ASP A CA 1
ATOM 689 C C . ASP A 1 95 ? -15.599 15.505 9.907 1.00 50.41 95 ASP A C 1
ATOM 691 O O . ASP A 1 95 ? -15.520 15.443 11.134 1.00 50.41 95 ASP A O 1
ATOM 695 N N . SER A 1 96 ? -15.217 16.616 9.255 1.00 40.22 96 SER A N 1
ATOM 696 C CA . SER A 1 96 ? -14.820 17.901 9.879 1.00 40.22 96 SER A CA 1
ATOM 697 C C . SER A 1 96 ? -15.741 19.037 9.452 1.00 40.22 96 SER A C 1
ATOM 699 O O . SER A 1 96 ? -16.047 19.889 10.315 1.00 40.22 96 SER A O 1
#

Radius of gyration: 13.88 Å; chains: 1; bounding box: 30×30×36 Å